Protein AF-A0A8J7HHH6-F1 (afdb_monomer_lite)

pLDDT: mean 78.07, std 13.49, range [57.84, 98.19]

Secondary structure (DSSP, 8-state):
-HHIIIIIHHHHHHHHHHHHHHHHHHHHTSHHHHTS---------------GGGS--

Foldseek 3Di:
DCCCCVPVVVVVVVVVVVVVVCVVVVVCVPCVNVVPPDPPPVPPVPPPPPPPVPDDD

Organism: NCBI:txid1725252

Radius of gyration: 29.3 Å; chains: 1; bounding box: 79×18×59 Å

Sequence (57 aa):
MAIFRQYIAPLLVVLVFLFALVAVSARIFLPSDMAAPAPIEEMGVVIPSIPADLLPS

Structure (mmCIF, N/CA/C/O backbone):
data_AF-A0A8J7HHH6-F1
#
_entry.id   AF-A0A8J7HHH6-F1
#
loop_
_atom_site.group_PDB
_atom_site.id
_atom_site.type_symbol
_atom_site.label_atom_id
_atom_site.label_alt_id
_atom_site.label_comp_id
_atom_site.label_asym_id
_atom_site.label_entity_id
_atom_site.label_seq_id
_atom_site.pdbx_PDB_ins_code
_atom_site.Cartn_x
_atom_site.Cartn_y
_atom_site.Cartn_z
_atom_site.occupancy
_atom_site.B_iso_or_equiv
_atom_site.auth_seq_id
_atom_site.auth_comp_id
_atom_site.auth_asym_id
_atom_site.auth_atom_id
_atom_site.pdbx_PDB_model_num
ATOM 1 N N . MET A 1 1 ? -17.887 10.512 17.839 1.00 60.22 1 MET A N 1
ATOM 2 C CA . MET A 1 1 ? -17.410 9.703 16.690 1.00 60.22 1 MET A CA 1
ATOM 3 C C . MET A 1 1 ? -16.006 9.125 16.946 1.00 60.22 1 MET A C 1
ATOM 5 O O . MET A 1 1 ? -15.109 9.300 16.133 1.00 60.22 1 MET A O 1
ATOM 9 N N . ALA A 1 2 ? -15.777 8.453 18.083 1.00 65.50 2 ALA A N 1
ATOM 10 C CA . ALA A 1 2 ? -14.442 7.953 18.448 1.00 65.50 2 ALA A CA 1
ATOM 11 C C . ALA A 1 2 ? -14.117 6.591 17.805 1.00 65.50 2 ALA A C 1
ATOM 13 O O . ALA A 1 2 ? -12.994 6.375 17.374 1.00 65.50 2 ALA A O 1
ATOM 14 N N . ILE A 1 3 ? -15.124 5.724 17.644 1.00 72.88 3 ILE A N 1
ATOM 15 C CA . ILE A 1 3 ? -14.984 4.347 17.133 1.00 72.88 3 ILE A CA 1
ATOM 16 C C . ILE A 1 3 ? -14.403 4.321 15.712 1.00 72.88 3 ILE A C 1
ATOM 18 O O . ILE A 1 3 ? -13.483 3.561 15.427 1.00 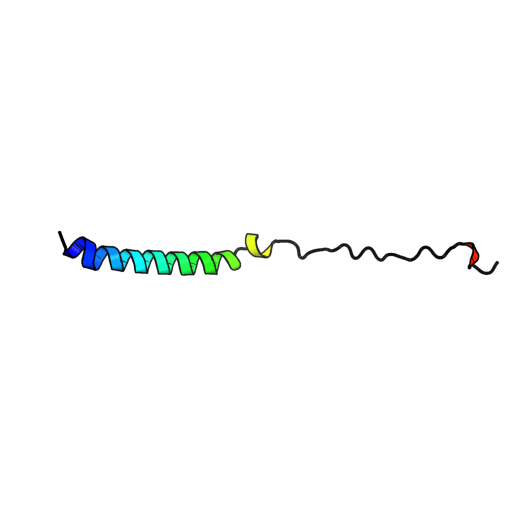72.88 3 ILE A O 1
ATOM 22 N N . PHE A 1 4 ? -14.891 5.202 14.834 1.00 71.94 4 PHE A N 1
ATOM 23 C CA . PHE A 1 4 ? -14.426 5.279 13.449 1.00 71.94 4 PHE A CA 1
ATOM 24 C C . PHE A 1 4 ? -12.929 5.621 13.389 1.00 71.94 4 PHE A C 1
ATOM 26 O O . PHE A 1 4 ? -12.137 4.935 12.757 1.00 71.94 4 PHE A O 1
ATOM 33 N N . ARG A 1 5 ? -12.487 6.635 14.134 1.00 79.94 5 ARG A N 1
ATOM 34 C CA . ARG A 1 5 ? -11.075 7.035 14.132 1.00 79.94 5 ARG A CA 1
ATOM 35 C C . ARG A 1 5 ? -10.178 6.094 14.942 1.00 79.94 5 ARG A C 1
ATOM 37 O O . ARG A 1 5 ? -8.998 5.995 14.648 1.00 79.94 5 ARG A O 1
ATOM 44 N N . GLN A 1 6 ? -10.704 5.423 15.960 1.00 79.31 6 GLN A N 1
ATOM 45 C CA . GLN A 1 6 ? -9.895 4.617 16.876 1.00 79.31 6 GLN A CA 1
ATOM 46 C C . GLN A 1 6 ? -9.712 3.168 16.415 1.00 79.31 6 GLN A C 1
ATOM 48 O O . GLN A 1 6 ? -8.744 2.539 16.822 1.00 79.31 6 GLN A O 1
ATOM 53 N N . TYR A 1 7 ? -10.583 2.659 15.538 1.00 87.69 7 TYR A N 1
ATOM 54 C CA . TYR A 1 7 ? -10.457 1.307 14.982 1.00 87.69 7 TYR A CA 1
ATOM 55 C C . TYR A 1 7 ? -10.283 1.311 13.466 1.00 87.69 7 TYR A C 1
ATOM 57 O O . TYR A 1 7 ? -9.399 0.634 12.954 1.00 87.69 7 TYR A O 1
ATOM 65 N N . ILE A 1 8 ? -11.069 2.107 12.739 1.00 91.62 8 ILE A N 1
ATOM 66 C CA . ILE A 1 8 ? -11.062 2.071 11.269 1.00 91.62 8 ILE A CA 1
ATOM 67 C C . ILE A 1 8 ? -9.835 2.795 10.719 1.00 91.62 8 ILE A C 1
ATOM 69 O O . ILE A 1 8 ? -9.207 2.288 9.796 1.00 91.62 8 ILE A O 1
ATOM 73 N N . ALA A 1 9 ? -9.437 3.928 11.311 1.00 91.25 9 ALA A N 1
ATOM 74 C CA . ALA A 1 9 ? -8.210 4.609 10.895 1.00 91.25 9 ALA A CA 1
ATOM 75 C C . ALA A 1 9 ? -6.946 3.751 11.113 1.00 91.25 9 ALA A C 1
ATOM 77 O O . ALA A 1 9 ? -6.210 3.567 10.146 1.00 91.25 9 ALA A O 1
ATOM 78 N N . PRO A 1 10 ? -6.684 3.165 12.302 1.00 90.88 10 PRO A N 1
ATOM 79 C CA . PRO A 1 10 ? -5.519 2.295 12.467 1.00 90.88 10 PRO A CA 1
ATOM 80 C C . PRO A 1 10 ? -5.586 1.024 11.610 1.00 90.88 10 PRO A C 1
ATOM 82 O O . PRO A 1 10 ? -4.557 0.609 11.083 1.00 90.88 10 PRO A O 1
ATOM 85 N N . LEU A 1 11 ? -6.769 0.440 11.390 1.00 93.81 11 LEU A N 1
ATOM 86 C CA . LEU A 1 11 ? -6.915 -0.708 10.487 1.00 93.81 11 LEU A CA 1
ATOM 87 C C . LEU A 1 11 ? -6.574 -0.326 9.038 1.00 93.81 11 LEU A C 1
ATOM 89 O O . LEU A 1 11 ? -5.816 -1.040 8.383 1.00 93.81 11 LEU A O 1
ATOM 93 N N . LEU A 1 12 ? -7.053 0.826 8.553 1.00 94.94 12 LEU A N 1
ATOM 94 C CA . LEU A 1 12 ? -6.683 1.335 7.230 1.00 94.94 12 LEU A CA 1
ATOM 95 C C . LEU A 1 12 ? -5.186 1.603 7.105 1.00 94.94 12 LEU A C 1
ATOM 97 O O . LEU A 1 12 ? -4.616 1.283 6.068 1.00 94.94 12 LEU A O 1
ATOM 101 N N . VAL A 1 13 ? -4.543 2.149 8.139 1.00 95.88 13 VAL A N 1
ATOM 102 C CA . VAL A 1 13 ? -3.088 2.360 8.129 1.00 95.88 13 VAL A CA 1
ATOM 103 C C . VAL A 1 13 ? -2.358 1.034 7.928 1.00 95.88 13 VAL A C 1
ATOM 105 O O . VAL A 1 13 ? -1.477 0.961 7.078 1.00 95.88 13 VAL A O 1
ATOM 108 N N . VAL A 1 14 ? -2.753 -0.025 8.642 1.00 97.19 14 VAL A N 1
ATOM 109 C CA . VAL A 1 14 ? -2.149 -1.357 8.481 1.00 97.19 14 VAL A CA 1
ATOM 110 C C . VAL A 1 14 ? -2.431 -1.937 7.094 1.00 97.19 14 VAL A C 1
ATOM 112 O O . VAL A 1 14 ? -1.517 -2.465 6.465 1.00 97.19 14 VAL A O 1
ATOM 115 N N . LEU A 1 15 ? -3.658 -1.810 6.581 1.00 97.75 15 LEU A N 1
ATOM 116 C CA . LEU A 1 15 ? -4.005 -2.275 5.233 1.00 97.75 15 LEU A CA 1
ATOM 117 C C . LEU A 1 15 ? -3.189 -1.567 4.149 1.00 97.75 15 LEU A C 1
ATOM 119 O O . LEU A 1 15 ? -2.612 -2.225 3.287 1.00 97.75 15 LEU A O 1
ATOM 123 N N . VAL A 1 16 ? -3.116 -0.236 4.203 1.00 97.75 16 VAL A N 1
ATOM 124 C CA . VAL A 1 16 ? -2.341 0.568 3.252 1.00 97.75 16 VAL A CA 1
ATOM 125 C C . VAL A 1 16 ? -0.854 0.266 3.387 1.00 97.75 16 VAL A C 1
ATOM 127 O O . VAL A 1 16 ? -0.175 0.140 2.374 1.00 97.75 16 VAL A O 1
ATOM 130 N N . PHE A 1 17 ? -0.350 0.093 4.609 1.00 97.44 17 PHE A N 1
ATOM 131 C CA . PHE A 1 17 ? 1.033 -0.303 4.853 1.00 97.44 17 PHE A CA 1
ATOM 132 C C . PHE A 1 17 ? 1.354 -1.661 4.222 1.00 97.44 17 PHE A C 1
ATOM 134 O O . PHE A 1 17 ? 2.330 -1.764 3.486 1.00 97.44 17 PHE A O 1
ATOM 141 N N . LEU A 1 18 ? 0.529 -2.686 4.457 1.00 98.19 18 LEU A N 1
ATOM 142 C CA . LEU A 1 18 ? 0.722 -4.012 3.864 1.00 98.19 18 LEU A CA 1
ATOM 143 C C . LEU A 1 18 ? 0.645 -3.959 2.339 1.00 98.19 18 LEU A C 1
ATOM 145 O O . LEU A 1 18 ? 1.482 -4.549 1.660 1.00 98.19 18 LEU A O 1
ATOM 149 N N . PHE A 1 19 ? -0.320 -3.218 1.797 1.00 97.62 19 PHE A N 1
ATOM 150 C CA . PHE A 1 19 ? -0.431 -3.016 0.359 1.00 97.62 19 PHE A CA 1
ATOM 151 C C . PHE A 1 19 ? 0.816 -2.334 -0.213 1.00 97.62 19 PHE A C 1
ATOM 153 O O . PHE A 1 19 ? 1.386 -2.823 -1.184 1.00 97.62 19 PHE A O 1
ATOM 160 N N . ALA A 1 20 ? 1.278 -1.247 0.408 1.00 96.50 20 ALA A N 1
ATOM 161 C CA . ALA A 1 20 ? 2.485 -0.538 0.000 1.00 96.50 20 ALA A CA 1
ATOM 162 C C . ALA A 1 20 ? 3.729 -1.432 0.102 1.00 96.50 20 ALA A C 1
ATOM 164 O O . ALA A 1 20 ? 4.557 -1.419 -0.805 1.00 96.50 20 ALA A O 1
ATOM 165 N N . LEU A 1 21 ? 3.834 -2.243 1.158 1.00 96.69 21 LEU A N 1
ATOM 166 C CA . LEU A 1 21 ? 4.927 -3.191 1.366 1.00 96.69 21 LEU A CA 1
ATOM 167 C C . LEU A 1 21 ? 4.964 -4.258 0.263 1.00 96.69 21 LEU A C 1
ATOM 169 O O . LEU A 1 21 ? 6.029 -4.556 -0.277 1.00 96.69 21 LEU A O 1
ATOM 173 N N . VAL A 1 22 ? 3.809 -4.808 -0.112 1.00 96.19 22 VAL A N 1
ATOM 174 C CA . VAL A 1 22 ? 3.708 -5.774 -1.213 1.00 96.19 22 VAL A CA 1
ATOM 175 C C . VAL A 1 22 ? 3.989 -5.099 -2.551 1.00 96.19 22 VAL A C 1
ATOM 177 O O . VAL A 1 22 ? 4.782 -5.620 -3.327 1.00 96.19 22 VAL A O 1
ATOM 180 N N . ALA A 1 23 ? 3.399 -3.934 -2.817 1.00 93.94 23 ALA A N 1
ATOM 1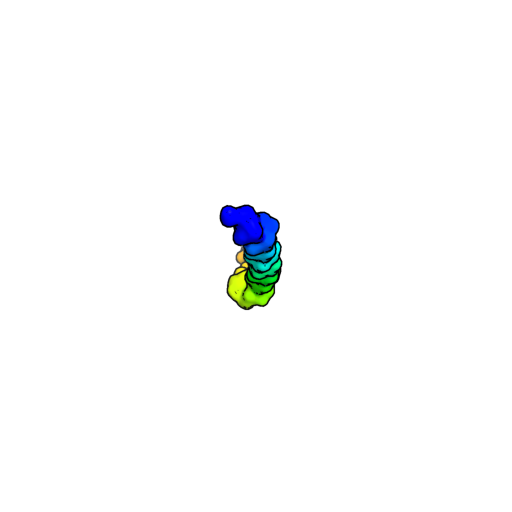81 C CA . ALA A 1 23 ? 3.580 -3.206 -4.069 1.00 93.94 23 ALA A CA 1
ATOM 182 C C . ALA A 1 23 ? 5.044 -2.801 -4.294 1.00 93.94 23 ALA A C 1
ATOM 184 O O . ALA A 1 23 ? 5.567 -2.987 -5.392 1.00 93.94 23 ALA A O 1
ATOM 185 N N . VAL A 1 24 ? 5.727 -2.297 -3.259 1.00 92.44 24 VAL A N 1
ATOM 186 C CA . VAL A 1 24 ? 7.142 -1.912 -3.360 1.00 92.44 24 VAL A CA 1
ATOM 187 C C . VAL A 1 24 ? 8.042 -3.131 -3.543 1.00 92.44 24 VAL A C 1
ATOM 189 O O . VAL A 1 24 ? 8.959 -3.088 -4.357 1.00 92.44 24 VAL A O 1
ATOM 192 N N . SER A 1 25 ? 7.742 -4.235 -2.853 1.00 92.25 25 SER A N 1
ATOM 193 C CA . SER A 1 25 ? 8.491 -5.485 -3.001 1.00 92.25 25 SER A CA 1
ATOM 194 C C . SER A 1 25 ? 8.287 -6.094 -4.389 1.00 92.25 25 SER A C 1
ATOM 196 O O . SER A 1 25 ? 9.246 -6.511 -5.028 1.00 92.25 25 SER A O 1
ATOM 198 N N . ALA A 1 26 ? 7.050 -6.099 -4.893 1.00 91.75 26 ALA A N 1
ATOM 199 C CA . ALA A 1 26 ? 6.709 -6.619 -6.214 1.00 91.75 26 ALA A CA 1
ATOM 200 C C . ALA A 1 26 ? 7.312 -5.782 -7.350 1.00 91.75 26 ALA A C 1
ATOM 202 O O . ALA A 1 26 ? 7.698 -6.339 -8.375 1.00 91.75 26 ALA A O 1
ATOM 203 N N . ARG A 1 27 ? 7.433 -4.460 -7.169 1.00 87.75 27 ARG A N 1
ATOM 204 C CA . ARG A 1 27 ? 8.035 -3.554 -8.158 1.00 87.75 27 ARG A CA 1
ATOM 205 C C . ARG A 1 27 ? 9.458 -3.974 -8.548 1.00 87.75 27 ARG A C 1
ATOM 207 O O . ARG A 1 27 ? 9.789 -3.873 -9.720 1.00 87.75 27 ARG A O 1
ATOM 214 N N . ILE A 1 28 ? 10.251 -4.487 -7.604 1.00 83.38 28 ILE A N 1
ATOM 215 C CA . ILE A 1 28 ? 11.637 -4.937 -7.846 1.00 83.3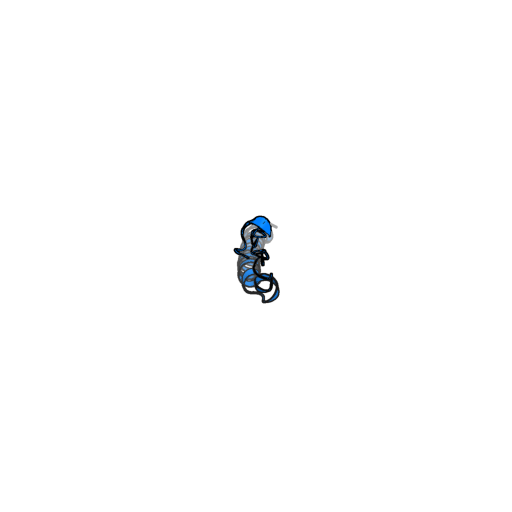8 28 ILE A CA 1
ATOM 216 C C . ILE A 1 28 ? 11.686 -6.126 -8.819 1.00 83.38 28 ILE A C 1
ATOM 218 O O . ILE A 1 28 ? 12.618 -6.283 -9.599 1.00 83.38 28 ILE A O 1
ATOM 222 N N . PHE A 1 29 ? 10.654 -6.967 -8.798 1.00 78.62 29 PHE A N 1
ATOM 223 C CA . PHE A 1 29 ? 10.547 -8.136 -9.670 1.00 78.62 29 PHE A CA 1
ATOM 224 C C . PHE A 1 29 ? 9.824 -7.842 -10.986 1.00 78.62 29 PHE A C 1
ATOM 226 O O . PHE A 1 29 ? 9.618 -8.753 -11.792 1.00 78.62 29 PHE A O 1
ATOM 233 N N . LEU A 1 30 ? 9.394 -6.600 -11.223 1.00 82.06 30 LEU A N 1
ATOM 234 C CA . LEU A 1 30 ? 8.730 -6.258 -12.471 1.00 82.06 30 LEU A CA 1
ATOM 235 C C . LEU A 1 30 ? 9.768 -6.295 -13.605 1.00 82.06 30 LEU A C 1
ATOM 237 O O . LEU A 1 30 ? 10.860 -5.752 -13.431 1.00 82.06 30 LEU A O 1
ATOM 241 N N . PRO A 1 31 ? 9.451 -6.870 -14.784 1.00 69.62 31 PRO A N 1
ATOM 242 C CA . PRO A 1 31 ? 10.404 -6.949 -15.890 1.00 69.62 31 PRO A CA 1
ATOM 243 C C . PRO A 1 31 ? 11.017 -5.598 -16.254 1.00 69.62 31 PRO A C 1
ATOM 245 O O . PRO A 1 31 ? 12.171 -5.548 -16.636 1.00 69.62 31 PRO A O 1
ATOM 248 N N . SER A 1 32 ? 10.281 -4.497 -16.077 1.00 73.12 32 SER A N 1
ATOM 249 C CA . SER A 1 32 ? 10.776 -3.134 -16.289 1.00 73.12 32 SER A CA 1
ATOM 250 C C . SER A 1 32 ? 11.863 -2.682 -15.305 1.00 73.12 32 SER A C 1
ATOM 252 O O . SER A 1 32 ? 12.656 -1.822 -15.666 1.00 73.12 32 SER A O 1
ATOM 254 N N . ASP A 1 33 ? 11.883 -3.206 -14.075 1.00 73.69 33 ASP A N 1
ATOM 255 C CA . ASP A 1 33 ? 12.899 -2.891 -13.055 1.00 73.69 33 ASP A CA 1
ATOM 256 C C . ASP A 1 33 ? 14.181 -3.713 -13.294 1.00 73.69 33 ASP A C 1
ATOM 258 O O . ASP A 1 33 ? 15.286 -3.190 -13.200 1.00 73.69 33 ASP A O 1
ATOM 262 N N . MET A 1 34 ? 14.039 -4.970 -13.736 1.00 63.94 34 MET A N 1
ATOM 263 C CA . MET A 1 34 ? 15.161 -5.850 -14.109 1.00 63.94 34 MET A CA 1
ATOM 264 C C . MET A 1 34 ? 15.651 -5.666 -15.561 1.00 63.94 34 MET A C 1
ATOM 266 O O . MET A 1 34 ? 16.675 -6.231 -15.936 1.00 63.94 34 MET A O 1
ATOM 270 N N . ALA A 1 35 ? 14.933 -4.901 -16.390 1.00 62.03 35 ALA A N 1
ATOM 271 C CA . ALA A 1 35 ? 15.290 -4.622 -17.786 1.00 62.03 35 ALA A CA 1
ATOM 272 C C . ALA A 1 35 ? 16.278 -3.464 -17.946 1.00 62.03 35 ALA A C 1
ATOM 274 O O . ALA A 1 35 ? 16.616 -3.134 -19.083 1.00 62.03 35 ALA A O 1
ATOM 275 N N . ALA A 1 36 ? 16.740 -2.841 -16.854 1.00 66.25 36 ALA A N 1
ATOM 276 C CA . ALA A 1 36 ? 17.875 -1.935 -16.932 1.00 66.25 36 ALA A CA 1
ATOM 277 C C . ALA A 1 36 ? 19.071 -2.746 -17.462 1.00 66.25 36 ALA A C 1
ATOM 279 O O . ALA A 1 36 ? 19.515 -3.672 -16.775 1.00 66.25 36 ALA A O 1
ATOM 280 N N . PRO A 1 37 ? 19.558 -2.469 -18.688 1.00 66.19 37 PRO A N 1
ATOM 281 C CA . PRO A 1 37 ? 20.707 -3.174 -19.227 1.00 66.19 37 PRO A CA 1
ATOM 282 C C . PRO A 1 37 ? 21.835 -3.049 -18.211 1.00 66.19 37 PRO A C 1
ATOM 284 O O . PRO A 1 37 ? 22.070 -1.954 -17.690 1.00 66.19 37 PRO A O 1
ATOM 287 N N . ALA A 1 38 ? 22.498 -4.165 -17.895 1.00 70.62 38 ALA A N 1
ATOM 288 C CA . ALA A 1 38 ? 23.718 -4.119 -17.100 1.00 70.62 38 ALA A CA 1
ATOM 289 C C . ALA A 1 38 ? 24.611 -3.016 -17.681 1.00 70.62 38 ALA A 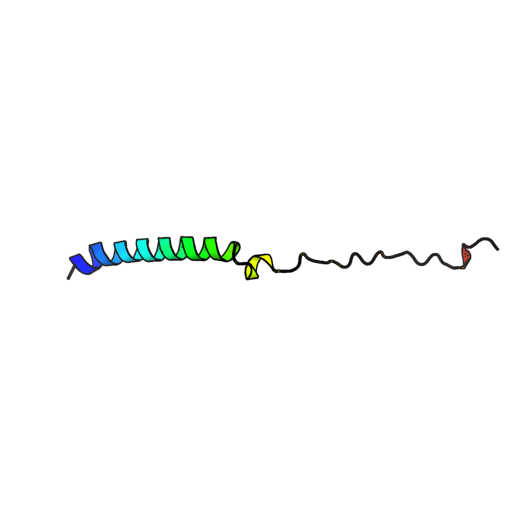C 1
ATOM 291 O O . ALA A 1 38 ? 24.630 -2.895 -18.912 1.00 70.62 38 ALA A O 1
ATOM 292 N N . PRO A 1 39 ? 25.301 -2.207 -16.852 1.00 65.19 39 PRO A N 1
ATOM 293 C CA . PRO A 1 39 ? 26.262 -1.247 -17.356 1.00 65.19 39 PRO A CA 1
ATOM 294 C C . PRO A 1 39 ? 27.218 -1.972 -18.296 1.00 65.19 39 PRO A C 1
ATOM 296 O O . PRO A 1 39 ? 28.138 -2.667 -17.875 1.00 65.19 39 PRO A O 1
ATOM 299 N N . ILE A 1 40 ? 26.964 -1.836 -19.593 1.00 64.50 40 ILE A N 1
ATOM 300 C CA . ILE A 1 40 ? 27.972 -2.027 -20.603 1.00 64.50 40 ILE A CA 1
ATOM 301 C C . ILE A 1 40 ? 28.794 -0.756 -20.498 1.00 64.50 40 ILE A C 1
ATOM 303 O O . ILE A 1 40 ? 28.670 0.178 -21.285 1.00 64.50 40 ILE A O 1
ATOM 307 N N . GLU A 1 41 ? 29.644 -0.705 -19.473 1.00 62.12 41 GLU A N 1
ATOM 308 C CA . GLU A 1 41 ? 30.958 -0.176 -19.759 1.00 62.12 41 GLU A CA 1
ATOM 309 C C . GLU A 1 41 ? 31.399 -0.996 -20.963 1.00 62.12 41 GLU A C 1
ATOM 311 O O . GLU A 1 41 ? 31.679 -2.194 -20.875 1.00 62.12 41 GLU A O 1
ATOM 316 N N . GLU A 1 42 ? 31.299 -0.372 -22.131 1.00 61.09 42 GLU A N 1
ATOM 317 C CA . GLU A 1 42 ? 32.159 -0.685 -23.237 1.00 61.09 42 GLU A CA 1
ATOM 318 C C . GLU A 1 42 ? 33.535 -0.627 -22.591 1.00 61.09 42 GLU A C 1
ATOM 320 O O . GLU A 1 42 ? 34.107 0.447 -22.403 1.00 61.09 42 GLU A O 1
ATOM 325 N N . MET A 1 43 ? 34.015 -1.778 -22.104 1.00 57.84 43 MET A N 1
ATOM 326 C CA . MET A 1 43 ? 35.423 -2.007 -21.898 1.00 57.84 43 MET A CA 1
ATOM 327 C C . MET A 1 43 ? 35.969 -1.854 -23.302 1.00 57.84 43 MET A C 1
ATOM 329 O O . MET A 1 43 ? 36.141 -2.830 -24.032 1.00 57.84 43 MET A O 1
ATOM 333 N N . GLY A 1 44 ? 36.139 -0.595 -23.710 1.00 59.81 44 GLY A N 1
ATOM 334 C CA . GLY A 1 44 ? 37.005 -0.199 -24.772 1.00 59.81 44 GLY A CA 1
ATOM 335 C C . GLY A 1 44 ? 38.295 -0.833 -24.339 1.00 59.81 44 GLY A C 1
ATOM 336 O O . GLY A 1 44 ? 38.955 -0.368 -23.410 1.00 59.81 44 GLY A O 1
ATOM 337 N N . VAL A 1 45 ? 38.574 -1.987 -24.932 1.00 60.91 45 VAL A N 1
ATOM 338 C CA . VAL A 1 45 ? 39.904 -2.534 -24.969 1.00 60.91 45 VAL A CA 1
ATOM 339 C C . VAL A 1 45 ? 40.692 -1.377 -25.550 1.00 60.91 45 VAL A C 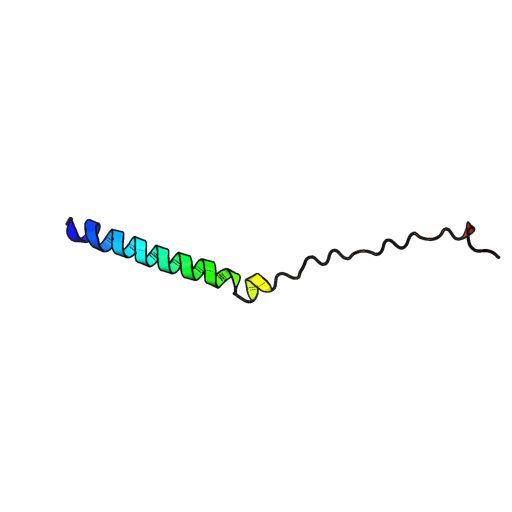1
ATOM 341 O O . VAL A 1 45 ? 40.631 -1.112 -26.750 1.00 60.91 45 VAL A O 1
ATOM 344 N N . VAL A 1 46 ? 41.338 -0.603 -24.680 1.00 64.62 46 VAL A N 1
ATOM 345 C CA . VAL A 1 46 ? 42.352 0.346 -25.093 1.00 64.62 46 VAL A CA 1
ATOM 346 C C . VAL A 1 46 ? 43.455 -0.565 -25.584 1.00 64.62 46 VAL A C 1
ATOM 348 O O . VAL A 1 46 ? 44.299 -1.003 -24.810 1.00 64.62 46 VAL A O 1
ATOM 351 N N . ILE A 1 47 ? 43.366 -0.963 -26.852 1.00 66.38 47 ILE A N 1
ATOM 352 C CA . ILE A 1 47 ? 44.471 -1.588 -27.551 1.00 66.38 47 ILE A CA 1
ATOM 353 C C . ILE A 1 47 ? 45.518 -0.478 -27.562 1.00 66.38 47 ILE A C 1
ATOM 355 O O . ILE A 1 47 ? 45.283 0.541 -28.221 1.00 66.38 47 ILE A O 1
ATOM 359 N N . PRO A 1 48 ? 46.622 -0.589 -26.800 1.00 67.50 48 PRO A N 1
ATOM 360 C CA . PRO A 1 48 ? 47.692 0.375 -26.943 1.00 67.50 48 PRO A CA 1
ATOM 361 C C . PRO A 1 48 ? 48.119 0.286 -28.405 1.00 67.50 48 PRO A C 1
ATOM 363 O O . PRO A 1 48 ? 48.503 -0.786 -28.876 1.00 67.50 48 PRO A O 1
ATOM 366 N N . SER A 1 49 ? 47.966 1.380 -29.152 1.00 66.00 49 SER A N 1
ATOM 367 C CA . SER A 1 49 ? 48.479 1.465 -30.512 1.00 66.00 49 SER A CA 1
ATOM 368 C C . SER A 1 49 ? 49.977 1.214 -30.419 1.00 66.00 49 SER A C 1
ATOM 370 O O . SER A 1 49 ? 50.708 2.078 -29.933 1.00 66.00 49 SER A O 1
ATOM 372 N N . ILE A 1 50 ? 50.423 0.015 -30.797 1.00 71.00 50 ILE A N 1
ATOM 373 C CA . ILE A 1 50 ? 51.847 -0.295 -30.857 1.00 71.00 50 ILE A CA 1
ATOM 374 C C . ILE A 1 50 ? 52.425 0.693 -31.878 1.00 71.00 50 ILE A C 1
ATOM 376 O O . ILE A 1 50 ? 51.992 0.664 -33.034 1.00 71.00 50 ILE A O 1
ATOM 380 N N . PRO A 1 51 ? 53.314 1.618 -31.471 1.00 72.25 51 PRO A N 1
ATOM 381 C CA . PRO A 1 51 ? 53.902 2.563 -32.405 1.00 72.25 51 PRO A CA 1
ATOM 382 C C . PRO A 1 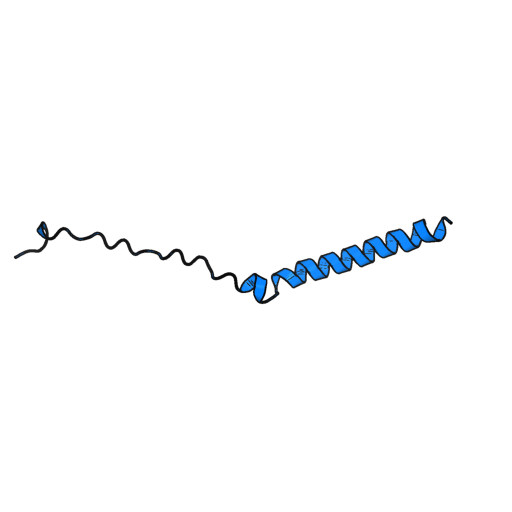51 ? 54.637 1.766 -33.485 1.00 72.25 51 PRO A C 1
ATOM 384 O O . PRO A 1 51 ? 55.370 0.825 -33.174 1.00 72.25 51 PRO A O 1
ATOM 387 N N . ALA A 1 52 ? 54.406 2.123 -34.752 1.00 66.94 52 ALA A N 1
ATOM 388 C CA . ALA A 1 52 ? 54.925 1.407 -35.922 1.00 66.94 52 ALA A CA 1
ATOM 389 C C . ALA A 1 52 ? 56.461 1.260 -35.918 1.00 66.94 52 ALA A C 1
ATOM 391 O O . ALA A 1 52 ? 56.996 0.380 -36.584 1.00 66.94 52 ALA A O 1
ATOM 392 N N . ASP A 1 53 ? 57.148 2.064 -35.105 1.00 65.44 53 ASP A N 1
ATOM 393 C CA . ASP A 1 53 ? 58.596 2.060 -34.893 1.00 65.44 53 ASP A CA 1
ATOM 394 C C . ASP A 1 53 ? 59.124 0.817 -34.150 1.00 65.44 53 ASP A C 1
ATOM 396 O O . ASP A 1 53 ? 60.335 0.615 -34.074 1.00 65.44 53 ASP A O 1
ATOM 400 N N . LEU A 1 54 ? 58.241 -0.015 -33.582 1.00 68.25 54 LEU A N 1
ATOM 401 C CA . LEU A 1 54 ? 58.606 -1.249 -32.871 1.00 68.25 54 LEU A CA 1
ATOM 402 C C . LEU A 1 54 ? 58.351 -2.528 -33.684 1.00 68.25 54 LEU A C 1
ATOM 404 O O . LEU A 1 54 ? 58.570 -3.627 -33.169 1.00 68.25 54 LEU A O 1
ATOM 408 N N . LEU A 1 55 ? 57.891 -2.415 -34.936 1.00 68.69 55 LEU A N 1
ATOM 409 C CA . LEU A 1 55 ? 57.794 -3.563 -35.837 1.00 68.69 55 LEU A CA 1
ATOM 410 C C . LEU A 1 55 ? 59.181 -3.845 -36.446 1.00 68.69 55 LEU A C 1
ATOM 412 O O . LEU A 1 55 ? 59.732 -2.964 -37.107 1.00 68.69 55 LEU A O 1
ATOM 416 N N . PRO A 1 56 ? 59.773 -5.039 -36.237 1.00 72.19 56 PRO A N 1
ATOM 417 C CA . PRO A 1 56 ? 60.994 -5.411 -36.944 1.00 72.19 56 PRO A CA 1
ATOM 418 C C . PRO A 1 56 ? 60.701 -5.472 -38.453 1.00 72.19 56 PRO A C 1
ATOM 420 O O . PRO A 1 56 ? 59.686 -6.040 -38.857 1.00 72.19 56 PRO A O 1
ATOM 423 N N . SER A 1 57 ? 61.570 -4.836 -39.249 1.00 70.50 57 SER A N 1
ATOM 424 C CA . SER A 1 57 ? 61.494 -4.791 -40.720 1.00 70.50 57 SER A CA 1
ATOM 425 C C . SER A 1 57 ? 61.902 -6.104 -41.375 1.00 70.50 57 SER A C 1
ATOM 427 O O . SER A 1 57 ? 62.753 -6.819 -40.798 1.00 70.50 57 SER A O 1
#